Protein AF-A0A7W1ULP6-F1 (afdb_monomer)

Foldseek 3Di:
DDWDWPFPPDPDQKGKTKTKDWDFAPDAPDPPWTKIKIKIKIKMKHAPDVNQKIKIKMKMWMWIDGDPDPDIDTDMDIDMDMDGNHD

pLDDT: mean 80.04, std 16.21, range [41.12, 96.94]

Radius of gyration: 17.45 Å; Cα contacts (8 Å, |Δi|>4): 188; chains: 1; bounding box: 32×22×51 Å

Nearest PDB structures (foldseek):
  7dsa-assembly1_B  TM=5.137E-01  e=1.515E-01  Gallus gallus
  8f8q-assembly1_H  TM=5.442E-01  e=1.785E-01  Homo sapiens
  7ds6-assembly1_B  TM=5.665E-01  e=2.478E-01  Gallus gallus
  5adx-assembly1_L  TM=5.591E-01  e=6.278E-01  Sus scrofa
  5ixm-assembly2_C  TM=5.304E-01  e=5.596E+00  Yersinia pestis

Secondary structure (DSSP, 8-state):
------------SS-EEEEEEEEE-S--SBTTBPPEEEEEEEEEEEEEGGGTEEEEEEEEEEEEE-TTSS-EEEEEEEEEEEEE---

Sequence (87 aa):
GVEQELEGRLERAYPLRLGVRYATLPFSWTAGAFPTERALTGGFGARLGAGAARVDFGAERGWRDAGGSVFQEDFWRFSASMTVLGR

Mean predicted aligned error: 9.46 Å

Structure (mmCIF, N/CA/C/O backbone):
data_AF-A0A7W1ULP6-F1
#
_entry.id   AF-A0A7W1ULP6-F1
#
loop_
_atom_site.group_PDB
_atom_site.id
_atom_site.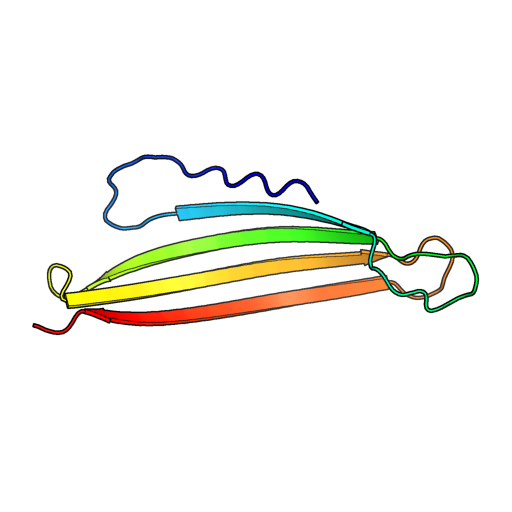type_symbol
_atom_site.label_atom_id
_atom_site.label_alt_id
_atom_site.label_comp_id
_atom_site.label_asym_id
_atom_site.label_entity_id
_a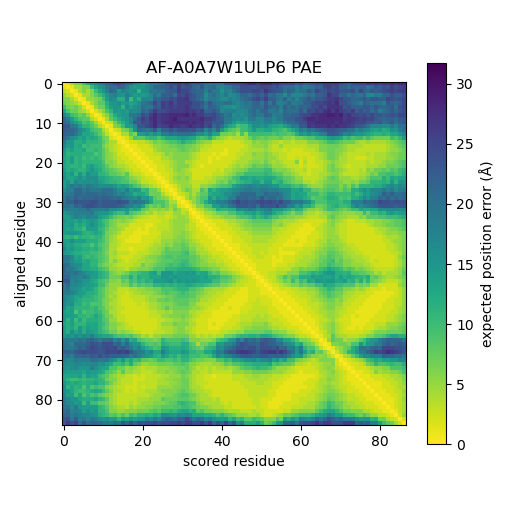tom_site.label_seq_id
_atom_site.pdbx_PDB_ins_code
_atom_site.Cartn_x
_atom_site.Cartn_y
_atom_site.Cartn_z
_atom_site.occupancy
_atom_site.B_iso_or_equiv
_atom_site.auth_seq_id
_atom_site.auth_comp_id
_atom_site.auth_asym_id
_atom_site.auth_atom_id
_atom_site.pdbx_PDB_model_num
ATOM 1 N N . GLY A 1 1 ? 14.878 -3.572 -1.941 1.00 41.12 1 GLY A N 1
ATOM 2 C CA . GLY A 1 1 ? 14.001 -2.389 -1.945 1.00 41.12 1 GLY A CA 1
ATOM 3 C C . GLY A 1 1 ? 14.046 -1.790 -0.564 1.00 41.12 1 GLY A C 1
ATOM 4 O O . GLY A 1 1 ? 14.018 -2.552 0.391 1.00 41.12 1 GLY A O 1
ATOM 5 N N . VAL A 1 2 ? 14.210 -0.476 -0.455 1.00 42.12 2 VAL A N 1
ATOM 6 C CA . VAL A 1 2 ? 14.191 0.208 0.843 1.00 42.12 2 VAL A CA 1
ATOM 7 C C . VAL A 1 2 ? 12.727 0.480 1.180 1.00 42.12 2 VAL A C 1
ATOM 9 O O . VAL A 1 2 ? 12.097 1.313 0.534 1.00 42.12 2 VAL A O 1
ATOM 12 N N . GLU A 1 3 ? 12.173 -0.274 2.124 1.00 44.38 3 GLU A N 1
ATOM 13 C CA . GLU A 1 3 ? 10.853 -0.024 2.703 1.00 44.38 3 GLU A CA 1
ATOM 14 C C . GLU A 1 3 ? 11.047 1.002 3.823 1.00 44.38 3 GLU A C 1
ATOM 16 O O . GLU A 1 3 ? 11.632 0.699 4.859 1.00 44.38 3 GLU A O 1
ATOM 21 N N . GLN A 1 4 ? 10.665 2.256 3.577 1.00 52.03 4 GLN A N 1
ATOM 22 C CA . GLN A 1 4 ? 10.658 3.276 4.624 1.00 52.03 4 GLN A CA 1
ATOM 23 C C . GLN A 1 4 ? 9.269 3.283 5.255 1.00 52.03 4 GLN A C 1
ATOM 25 O O . GLN A 1 4 ? 8.359 3.956 4.771 1.00 52.03 4 GLN A O 1
ATOM 30 N N . GLU A 1 5 ? 9.100 2.486 6.308 1.00 53.31 5 GLU A N 1
ATOM 31 C CA . GLU A 1 5 ? 7.929 2.546 7.176 1.00 53.31 5 GLU A CA 1
ATOM 32 C C . GLU A 1 5 ? 8.077 3.775 8.081 1.00 53.31 5 GLU A C 1
ATOM 34 O O . GLU A 1 5 ? 8.852 3.789 9.038 1.00 53.31 5 GLU A O 1
ATOM 39 N N . LEU A 1 6 ? 7.359 4.853 7.756 1.00 52.31 6 LEU A N 1
ATOM 40 C CA . LEU A 1 6 ? 7.205 5.984 8.667 1.00 52.31 6 LEU A CA 1
ATOM 41 C C . LEU A 1 6 ? 6.166 5.589 9.725 1.00 52.31 6 LEU A C 1
ATOM 43 O O . LEU A 1 6 ? 5.002 5.987 9.667 1.00 52.31 6 LEU A O 1
ATOM 47 N N . GLU A 1 7 ? 6.582 4.770 10.693 1.00 50.06 7 GLU A N 1
ATOM 48 C CA . GLU A 1 7 ? 5.767 4.479 11.869 1.00 50.06 7 GLU A CA 1
ATOM 49 C C . GLU A 1 7 ? 5.816 5.698 12.801 1.00 50.06 7 GLU A C 1
ATOM 51 O O . GLU A 1 7 ? 6.690 5.863 13.656 1.00 50.06 7 GLU A O 1
ATOM 56 N N . GLY A 1 8 ? 4.883 6.627 12.591 1.00 51.31 8 GLY A N 1
ATOM 57 C CA . GLY A 1 8 ? 4.643 7.716 13.523 1.00 51.31 8 GLY A CA 1
ATOM 58 C C . GLY A 1 8 ? 4.193 7.133 14.859 1.00 51.31 8 GLY A C 1
ATOM 59 O O . GLY A 1 8 ? 3.033 6.753 15.004 1.00 51.31 8 GLY A O 1
ATOM 60 N N . ARG A 1 9 ? 5.116 7.077 15.827 1.00 45.22 9 ARG A N 1
ATOM 61 C CA . ARG A 1 9 ? 4.954 6.584 17.207 1.00 45.22 9 ARG A CA 1
ATOM 62 C C . ARG A 1 9 ? 4.026 7.471 18.055 1.00 45.22 9 ARG A C 1
ATOM 64 O O . ARG A 1 9 ? 4.387 7.921 19.139 1.00 45.22 9 ARG A O 1
ATOM 71 N N . LEU A 1 10 ? 2.837 7.769 17.544 1.00 48.59 10 LEU A N 1
ATOM 72 C CA . LEU A 1 10 ? 1.728 8.323 18.303 1.00 48.59 10 LEU A CA 1
ATOM 73 C C . LEU A 1 10 ? 0.943 7.140 18.857 1.00 48.59 10 LEU A C 1
ATOM 75 O O . LEU A 1 10 ? 0.449 6.313 18.097 1.00 48.59 10 LEU A O 1
ATOM 79 N N . GLU A 1 11 ? 0.814 7.085 20.181 1.00 49.97 11 GLU A N 1
ATOM 80 C CA . GLU A 1 11 ? -0.030 6.170 20.964 1.00 49.97 11 GLU A CA 1
ATOM 81 C C . GLU A 1 11 ? -1.530 6.370 20.663 1.00 49.97 11 GLU A C 1
ATOM 83 O O . GLU A 1 11 ? -2.367 6.556 21.544 1.00 49.97 11 GLU A O 1
ATOM 88 N N . ARG A 1 12 ? -1.902 6.421 19.388 1.00 53.50 12 ARG A N 1
ATOM 89 C CA . ARG A 1 12 ? -3.262 6.666 18.944 1.00 53.50 12 ARG A CA 1
ATOM 90 C C . ARG A 1 12 ? -3.936 5.311 18.784 1.00 53.50 12 ARG A C 1
ATOM 92 O O . ARG A 1 12 ? -3.380 4.396 18.185 1.00 53.50 12 ARG A O 1
ATOM 99 N N . ALA A 1 13 ? -5.167 5.199 19.284 1.00 61.41 13 ALA A N 1
ATOM 100 C CA . ALA A 1 13 ? -6.031 4.017 19.157 1.00 61.41 13 ALA A CA 1
ATOM 101 C C . ALA A 1 13 ? -6.244 3.534 17.702 1.00 61.41 13 ALA A C 1
ATOM 103 O O . ALA A 1 13 ? -6.810 2.462 17.481 1.00 61.41 13 ALA A O 1
ATOM 104 N N . TYR A 1 14 ? -5.756 4.317 16.735 1.00 67.25 14 TYR A N 1
ATOM 105 C CA . TYR A 1 14 ? -5.818 4.089 15.307 1.00 67.25 14 TYR A CA 1
ATOM 106 C C . TYR A 1 14 ? -4.424 4.287 14.690 1.00 67.25 14 TYR A C 1
ATOM 108 O O . TYR A 1 14 ? -4.054 5.430 14.404 1.00 67.25 14 TYR A O 1
ATOM 116 N N . PRO A 1 15 ? -3.614 3.224 14.526 1.00 76.38 15 PRO A N 1
ATOM 117 C CA . PRO A 1 15 ? -2.326 3.342 13.854 1.00 76.38 15 PRO A CA 1
ATOM 118 C C . PRO A 1 15 ? -2.558 3.679 12.379 1.00 76.38 15 PRO A C 1
ATOM 120 O O . PRO A 1 15 ? -3.194 2.906 11.664 1.00 76.38 15 PRO A O 1
ATOM 123 N N . LEU A 1 16 ? -2.054 4.830 11.936 1.00 85.25 16 LEU A N 1
ATOM 124 C CA . LEU A 1 16 ? -1.992 5.204 10.525 1.00 85.25 16 LEU A CA 1
ATOM 125 C C . LEU A 1 16 ? -0.625 4.787 9.976 1.00 85.25 16 LEU A C 1
ATOM 127 O O . LEU A 1 16 ? 0.397 5.093 10.587 1.00 85.25 16 LEU A O 1
ATOM 131 N N . ARG A 1 17 ? -0.612 4.108 8.830 1.00 87.44 17 ARG A N 1
ATOM 132 C CA . ARG A 1 17 ? 0.599 3.665 8.134 1.00 87.44 17 ARG A CA 1
ATOM 133 C C . ARG A 1 17 ? 0.629 4.259 6.739 1.00 87.44 17 ARG A C 1
ATOM 135 O O . ARG A 1 17 ? -0.361 4.181 6.014 1.00 87.44 17 ARG A O 1
ATOM 142 N N . LEU A 1 18 ? 1.766 4.824 6.368 1.00 89.56 18 LEU A N 1
ATOM 143 C CA . LEU A 1 18 ? 2.040 5.316 5.024 1.00 89.56 18 LEU A CA 1
ATOM 144 C C . LEU A 1 18 ? 3.399 4.772 4.596 1.00 89.56 18 LEU A C 1
ATOM 146 O O . LEU A 1 18 ? 4.329 4.734 5.402 1.00 89.56 18 LEU A O 1
ATOM 150 N N . GLY A 1 19 ? 3.508 4.360 3.340 1.00 90.50 19 GLY A N 1
ATOM 151 C CA . GLY A 1 19 ? 4.737 3.793 2.808 1.00 90.50 19 GLY A CA 1
ATOM 152 C C . GLY A 1 19 ? 4.877 4.012 1.311 1.00 90.50 19 GLY A C 1
ATOM 153 O O . GLY A 1 19 ? 3.921 4.313 0.592 1.00 90.50 19 GLY A O 1
ATOM 154 N N . VAL A 1 20 ? 6.110 3.867 0.841 1.00 92.12 20 VAL A N 1
ATOM 155 C CA . VAL A 1 20 ? 6.453 3.910 -0.579 1.00 92.12 20 VAL A CA 1
ATOM 156 C C . VAL A 1 20 ? 7.371 2.734 -0.899 1.00 92.12 20 VAL A C 1
ATOM 158 O O . VAL A 1 20 ? 8.281 2.428 -0.129 1.00 92.12 20 VAL A O 1
ATOM 161 N N . ARG A 1 21 ? 7.140 2.066 -2.032 1.00 92.06 21 ARG A N 1
ATOM 162 C CA . ARG A 1 21 ? 7.988 0.977 -2.538 1.00 92.06 21 ARG A CA 1
ATOM 163 C C . ARG A 1 21 ? 8.531 1.349 -3.907 1.00 92.06 21 ARG A C 1
ATOM 165 O O . ARG A 1 21 ? 7.778 1.773 -4.777 1.00 92.06 21 ARG A O 1
ATOM 172 N N . TYR A 1 22 ? 9.826 1.128 -4.099 1.00 90.75 22 TYR A N 1
ATOM 173 C CA . TYR A 1 22 ? 10.468 1.112 -5.409 1.00 90.75 22 TYR A CA 1
ATOM 174 C C . TYR A 1 22 ? 11.292 -0.171 -5.537 1.00 90.75 22 TYR A C 1
ATOM 176 O O . TYR A 1 22 ? 12.129 -0.468 -4.675 1.00 90.75 22 TYR A O 1
ATOM 184 N N . ALA A 1 23 ? 11.025 -0.961 -6.575 1.00 88.69 23 ALA A N 1
ATOM 185 C CA . ALA A 1 23 ? 11.668 -2.250 -6.791 1.00 88.69 23 ALA A CA 1
ATOM 186 C C . ALA A 1 23 ? 11.838 -2.552 -8.282 1.00 88.69 23 ALA A C 1
ATOM 188 O O . ALA A 1 23 ? 10.982 -2.224 -9.095 1.00 88.69 23 ALA A O 1
ATOM 189 N N . THR A 1 24 ? 12.926 -3.232 -8.629 1.00 88.75 24 THR A N 1
ATOM 190 C CA . THR A 1 24 ? 13.086 -3.865 -9.942 1.00 88.75 24 THR A CA 1
ATOM 191 C C . THR A 1 24 ? 12.522 -5.279 -9.860 1.00 88.75 24 THR A C 1
ATOM 193 O O . THR A 1 24 ? 12.855 -6.023 -8.936 1.00 88.75 24 THR A O 1
ATOM 196 N N . LEU A 1 25 ? 11.645 -5.642 -10.792 1.00 84.56 25 LEU A N 1
ATOM 197 C CA . LEU A 1 25 ? 10.994 -6.946 -10.815 1.00 84.56 25 LEU A CA 1
ATOM 198 C C . LEU A 1 25 ? 11.976 -8.024 -11.313 1.00 84.56 25 LEU A C 1
ATOM 200 O O . LEU A 1 25 ? 12.699 -7.791 -12.281 1.00 84.56 25 LEU A O 1
ATOM 204 N N . PRO A 1 26 ? 12.020 -9.211 -10.673 1.00 81.25 26 PRO A N 1
ATOM 205 C CA . PRO A 1 26 ? 13.020 -10.246 -10.955 1.00 81.25 26 PRO A CA 1
ATOM 206 C C . PRO A 1 26 ? 12.710 -11.084 -12.209 1.00 81.25 26 PRO A C 1
ATOM 208 O O . PRO A 1 26 ? 13.292 -12.147 -12.404 1.00 81.25 26 PRO A O 1
ATOM 211 N N . PHE A 1 27 ? 11.782 -10.635 -13.052 1.00 78.06 27 PHE A N 1
ATOM 212 C CA . PHE A 1 27 ? 11.408 -11.274 -14.311 1.00 78.06 27 PHE A CA 1
ATOM 213 C C . PHE A 1 27 ? 11.467 -10.248 -15.444 1.00 78.06 27 PHE A C 1
ATOM 215 O O . PHE A 1 27 ? 11.292 -9.054 -15.219 1.00 78.06 27 PHE A O 1
ATOM 222 N N . SER A 1 28 ? 11.687 -10.713 -16.671 1.00 72.62 28 SER A N 1
ATOM 223 C CA . SER A 1 28 ? 11.721 -9.880 -17.875 1.00 72.62 28 SER A CA 1
ATOM 224 C C . SER A 1 28 ? 10.743 -10.427 -18.911 1.00 72.62 28 SER A C 1
ATOM 226 O O . SER A 1 28 ? 10.804 -11.614 -19.231 1.00 72.62 28 SER A O 1
ATOM 228 N N . TRP A 1 29 ? 9.883 -9.577 -19.474 1.00 64.88 29 TRP A N 1
ATOM 229 C CA . TRP A 1 29 ? 9.005 -9.956 -20.595 1.00 64.88 29 TRP A CA 1
ATOM 230 C C . TRP A 1 29 ? 9.687 -9.836 -21.961 1.00 64.88 29 TRP A C 1
ATOM 232 O O . TRP A 1 29 ? 9.223 -10.400 -22.947 1.00 64.88 29 TRP A O 1
ATOM 242 N N . THR A 1 30 ? 10.797 -9.105 -22.034 1.00 66.88 30 THR A N 1
ATOM 243 C CA . THR A 1 30 ? 11.608 -8.923 -23.240 1.00 66.88 30 THR A CA 1
ATOM 244 C C . THR A 1 30 ? 13.071 -9.074 -22.852 1.00 66.88 30 THR A C 1
ATOM 246 O O . THR A 1 30 ? 13.475 -8.619 -21.781 1.00 66.88 30 THR A O 1
ATOM 249 N N . ALA A 1 31 ? 13.858 -9.749 -23.692 1.00 64.12 31 ALA A N 1
ATOM 250 C CA . ALA A 1 31 ? 15.263 -10.025 -23.416 1.00 64.12 31 ALA A CA 1
ATOM 251 C C . ALA A 1 31 ? 16.021 -8.725 -23.084 1.00 64.12 31 ALA A C 1
ATOM 253 O O . ALA A 1 31 ? 16.121 -7.830 -23.918 1.00 64.12 31 ALA A O 1
ATOM 254 N N . GLY A 1 32 ? 16.534 -8.628 -21.855 1.00 66.56 32 GLY A N 1
ATOM 255 C CA . GLY A 1 32 ? 17.365 -7.510 -21.397 1.00 66.56 32 GLY A CA 1
ATOM 256 C C . GLY A 1 32 ? 16.632 -6.330 -20.743 1.00 66.56 32 GLY A C 1
ATOM 257 O O . GLY A 1 32 ? 17.312 -5.450 -20.223 1.00 66.56 32 GLY A O 1
ATOM 258 N N . ALA A 1 33 ? 15.293 -6.310 -20.700 1.00 72.12 33 ALA A N 1
ATOM 259 C CA . ALA A 1 33 ? 14.527 -5.255 -20.026 1.00 72.12 33 ALA A CA 1
ATOM 260 C C . ALA A 1 33 ? 13.884 -5.778 -18.730 1.00 72.12 33 ALA A C 1
ATOM 262 O O . ALA A 1 33 ? 12.957 -6.593 -18.763 1.00 72.12 33 ALA A O 1
ATOM 263 N N . PHE A 1 34 ? 14.375 -5.296 -17.584 1.00 79.62 34 PHE A N 1
ATOM 264 C CA . PHE A 1 34 ? 13.798 -5.589 -16.272 1.00 79.62 34 PHE A CA 1
ATOM 265 C C . PHE A 1 34 ? 12.804 -4.492 -15.876 1.00 79.62 34 PHE A C 1
ATOM 267 O O . PHE A 1 34 ? 13.204 -3.333 -15.745 1.00 79.62 34 PHE A O 1
ATOM 274 N N . PRO A 1 35 ? 11.524 -4.830 -15.669 1.00 84.94 35 PRO A N 1
ATOM 275 C CA . PRO A 1 35 ? 10.514 -3.866 -15.279 1.00 84.94 35 PRO A CA 1
ATOM 276 C C . PRO A 1 35 ? 10.786 -3.269 -13.904 1.00 84.94 35 PRO A C 1
ATOM 278 O O . PRO A 1 35 ? 11.273 -3.936 -12.989 1.00 84.94 35 PRO A O 1
ATOM 281 N N . THR A 1 36 ? 10.410 -2.010 -13.746 1.00 88.31 36 THR A N 1
ATOM 282 C CA . THR A 1 36 ? 10.407 -1.311 -12.466 1.00 88.31 36 THR A CA 1
ATOM 283 C C . THR A 1 36 ? 8.986 -1.229 -11.933 1.00 88.31 36 THR A C 1
ATOM 285 O O . THR A 1 36 ? 8.025 -1.078 -12.685 1.00 88.31 36 THR A O 1
ATOM 288 N N . GLU A 1 37 ? 8.848 -1.341 -10.619 1.00 90.50 37 GLU A N 1
ATOM 289 C CA . GLU A 1 37 ? 7.603 -1.138 -9.901 1.00 90.50 37 GLU A CA 1
ATOM 290 C C . GLU A 1 37 ? 7.788 -0.018 -8.883 1.00 90.50 37 GLU A C 1
ATOM 292 O O . GLU A 1 37 ? 8.718 -0.029 -8.070 1.00 90.50 37 GLU A O 1
ATOM 297 N N . ARG A 1 38 ? 6.851 0.926 -8.905 1.00 93.38 38 ARG A N 1
ATOM 298 C CA . ARG A 1 38 ? 6.669 1.934 -7.864 1.00 93.38 38 ARG A CA 1
ATOM 299 C C . ARG A 1 38 ? 5.292 1.757 -7.240 1.00 93.38 38 ARG A C 1
ATOM 301 O O . ARG A 1 38 ? 4.321 1.531 -7.958 1.00 93.38 38 ARG A O 1
ATOM 308 N N . ALA A 1 39 ? 5.191 1.883 -5.924 1.00 94.56 39 ALA A N 1
ATOM 309 C CA . ALA A 1 39 ? 3.917 1.812 -5.227 1.00 94.56 39 ALA A CA 1
ATOM 310 C C . ALA A 1 39 ? 3.848 2.796 -4.060 1.00 94.56 39 ALA A C 1
ATOM 312 O O . ALA A 1 39 ? 4.845 3.055 -3.387 1.00 94.56 39 ALA A O 1
ATOM 313 N N . LEU A 1 40 ? 2.651 3.323 -3.829 1.00 94.31 40 LEU A N 1
ATOM 314 C CA . LEU A 1 40 ? 2.280 4.101 -2.654 1.00 94.31 40 LEU A CA 1
ATOM 315 C C . LEU A 1 40 ? 1.313 3.262 -1.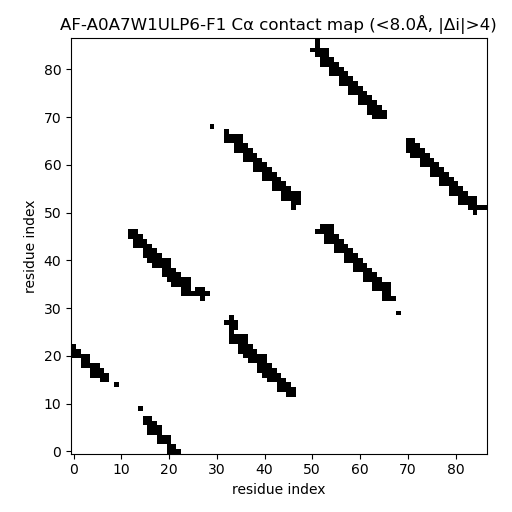827 1.00 94.31 40 LEU A C 1
ATOM 317 O O . LEU A 1 40 ? 0.324 2.757 -2.362 1.00 94.31 40 LEU A O 1
ATOM 321 N N . THR A 1 41 ? 1.588 3.123 -0.536 1.00 94.81 41 THR A N 1
ATOM 322 C CA . THR A 1 41 ? 0.757 2.373 0.404 1.00 94.81 41 THR A CA 1
ATOM 323 C C . THR A 1 41 ? 0.204 3.298 1.476 1.00 94.81 41 THR A C 1
ATOM 325 O O . THR A 1 41 ? 0.888 4.184 1.990 1.00 94.81 41 THR A O 1
ATOM 328 N N . GLY A 1 42 ? -1.059 3.083 1.821 1.00 93.69 42 GLY A N 1
ATOM 329 C CA . GLY A 1 42 ? -1.715 3.740 2.937 1.00 93.69 42 GLY A CA 1
ATOM 330 C C . GLY A 1 42 ? -2.609 2.755 3.665 1.00 93.69 42 GLY A C 1
ATOM 331 O O . GLY A 1 42 ? -3.280 1.936 3.042 1.00 93.69 42 GLY A O 1
ATOM 332 N N . GLY A 1 43 ? -2.620 2.816 4.988 1.00 92.81 43 GLY A N 1
ATOM 333 C CA . GLY A 1 43 ? -3.440 1.929 5.792 1.00 92.81 43 GLY A CA 1
ATOM 334 C C . GLY A 1 43 ? -3.753 2.506 7.155 1.00 92.81 43 GLY A C 1
ATOM 335 O O . GLY A 1 43 ? -3.056 3.384 7.658 1.00 92.81 43 GLY A O 1
ATOM 336 N N . PHE A 1 44 ? -4.817 2.000 7.757 1.00 91.12 44 PHE A N 1
ATOM 337 C CA . PHE A 1 44 ? -5.223 2.362 9.102 1.00 91.12 44 PHE A CA 1
ATOM 338 C C . PHE A 1 44 ? -5.673 1.120 9.863 1.00 91.12 44 PHE A C 1
ATOM 340 O O . PHE A 1 44 ? -6.217 0.182 9.284 1.00 91.12 44 PHE A O 1
ATOM 347 N N . GLY A 1 45 ? -5.445 1.118 11.172 1.00 90.38 45 GLY A N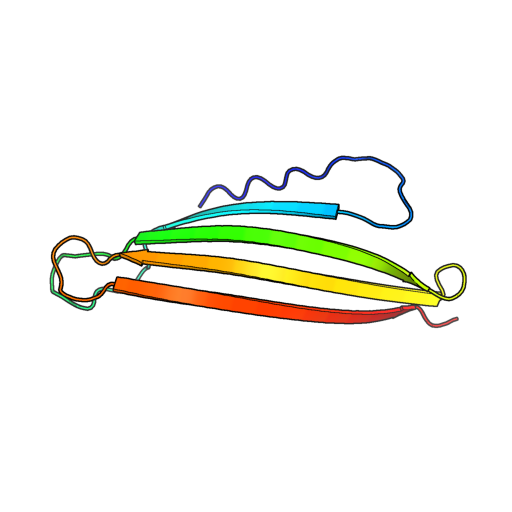 1
ATOM 348 C CA . GLY A 1 45 ? -5.971 0.100 12.072 1.00 90.38 45 GLY A CA 1
ATOM 349 C C . GLY A 1 45 ? -6.930 0.682 13.098 1.00 90.38 45 GLY A C 1
ATOM 350 O O . GLY A 1 45 ? -6.938 1.886 13.337 1.00 90.38 45 GLY A O 1
ATOM 351 N N . ALA A 1 46 ? -7.715 -0.179 13.735 1.00 88.38 46 ALA A N 1
ATOM 352 C CA . ALA A 1 46 ? -8.535 0.158 14.892 1.00 8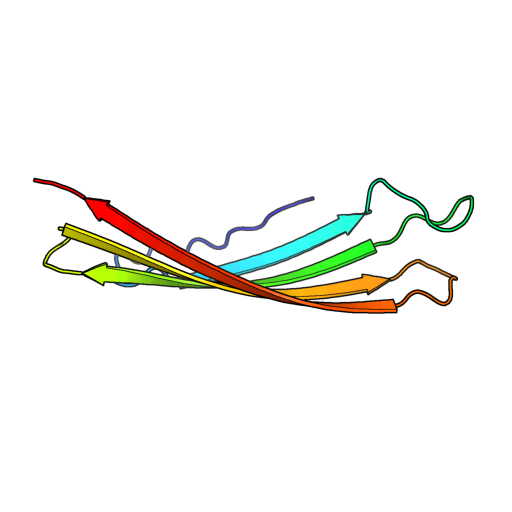8.38 46 ALA A CA 1
ATOM 353 C C . ALA A 1 46 ? -8.553 -1.002 15.891 1.00 88.38 46 ALA A C 1
ATOM 355 O O . ALA A 1 46 ? -8.535 -2.173 15.505 1.00 88.38 46 ALA A O 1
ATOM 356 N N . ARG A 1 47 ? -8.623 -0.680 17.187 1.00 88.38 47 ARG A N 1
ATOM 357 C CA . ARG A 1 47 ? -8.927 -1.655 18.244 1.00 88.38 47 ARG A CA 1
ATOM 358 C C . ARG A 1 47 ? -10.412 -1.588 18.593 1.00 88.38 47 ARG A C 1
ATOM 360 O O . ARG A 1 47 ? -10.947 -0.507 18.812 1.00 88.38 47 ARG A O 1
ATOM 367 N N . LEU A 1 48 ? -11.057 -2.745 18.679 1.00 86.50 48 LEU A N 1
ATOM 368 C CA . LEU A 1 48 ? -12.470 -2.902 19.023 1.00 86.50 48 LEU A CA 1
ATOM 369 C C . LEU A 1 48 ? -12.605 -3.565 20.402 1.00 86.50 48 LEU A C 1
ATOM 371 O O . LEU A 1 48 ? -11.699 -4.267 20.854 1.00 86.50 48 LEU A O 1
ATOM 375 N N . GLY A 1 49 ? -13.735 -3.336 21.081 1.00 83.94 49 GLY A N 1
ATOM 376 C CA . GLY A 1 49 ? -14.089 -4.041 22.322 1.00 83.94 49 GLY A CA 1
ATOM 377 C C . GLY A 1 49 ? -13.033 -3.941 23.431 1.00 83.94 49 GLY A C 1
ATOM 378 O O . GLY A 1 49 ? -12.632 -4.963 23.978 1.00 83.94 49 GLY A O 1
ATOM 379 N N . ALA A 1 50 ? -12.526 -2.734 23.711 1.00 83.25 50 ALA A N 1
ATOM 380 C CA . ALA A 1 50 ? -11.449 -2.486 24.682 1.00 83.25 50 ALA A CA 1
ATOM 381 C C . ALA A 1 50 ? -10.148 -3.284 24.424 1.00 83.25 50 ALA A C 1
ATOM 383 O O . ALA A 1 50 ? -9.385 -3.552 25.347 1.00 83.25 50 ALA A O 1
ATOM 384 N N . GLY A 1 51 ? -9.884 -3.647 23.163 1.00 82.69 51 GLY A N 1
ATOM 385 C CA . GLY A 1 51 ? -8.699 -4.410 22.762 1.00 82.69 51 GLY A CA 1
ATOM 386 C C . GLY A 1 51 ? -8.946 -5.903 22.542 1.00 82.69 51 GLY A C 1
ATOM 387 O O . GLY A 1 51 ? -7.994 -6.616 22.257 1.00 82.69 51 GLY A O 1
ATOM 388 N N . ALA A 1 52 ? -10.195 -6.373 22.619 1.00 88.50 52 ALA A N 1
ATOM 389 C CA . ALA A 1 52 ? -10.560 -7.759 22.308 1.00 88.50 52 ALA A CA 1
ATOM 390 C C . ALA A 1 52 ? -10.435 -8.106 20.813 1.00 88.50 52 ALA A C 1
ATOM 392 O O . ALA A 1 52 ? -10.369 -9.274 20.441 1.00 88.50 52 ALA A O 1
ATOM 393 N N . ALA A 1 53 ? -10.407 -7.106 19.933 1.00 89.25 53 ALA A N 1
ATOM 394 C CA . ALA A 1 53 ? -10.133 -7.324 18.521 1.00 89.25 53 ALA A CA 1
ATOM 395 C C . ALA A 1 53 ? -9.372 -6.151 17.909 1.00 89.25 53 ALA A C 1
ATOM 397 O O . ALA A 1 53 ? -9.423 -5.016 18.390 1.00 89.25 53 ALA A O 1
ATOM 398 N N . ARG A 1 54 ? -8.673 -6.440 16.819 1.00 90.38 54 ARG A N 1
ATOM 399 C CA . ARG A 1 54 ? -7.977 -5.471 15.985 1.00 90.38 54 ARG A CA 1
ATOM 400 C C . ARG A 1 54 ? -8.417 -5.666 14.543 1.00 90.38 54 ARG A C 1
ATOM 402 O O . ARG A 1 54 ? -8.489 -6.799 14.080 1.00 90.38 54 ARG A O 1
ATOM 409 N N . VAL A 1 55 ? -8.689 -4.568 13.855 1.00 92.12 55 VAL A N 1
ATOM 410 C CA . VAL A 1 55 ? -8.912 -4.545 12.409 1.00 92.12 55 VAL A CA 1
ATOM 411 C C . VAL A 1 55 ? -7.851 -3.672 11.761 1.00 92.12 55 VAL A C 1
ATOM 413 O O . VAL A 1 55 ? -7.491 -2.634 12.318 1.00 92.12 55 VAL A O 1
ATOM 416 N N . ASP A 1 56 ? -7.358 -4.077 10.599 1.00 92.62 56 ASP A N 1
ATOM 417 C CA . ASP A 1 56 ? -6.448 -3.287 9.778 1.00 92.62 56 ASP A CA 1
ATOM 418 C C . ASP A 1 56 ? -6.974 -3.255 8.340 1.00 92.62 56 ASP A C 1
ATOM 420 O O . ASP A 1 56 ? -7.395 -4.273 7.793 1.00 92.62 56 ASP A O 1
ATOM 424 N N . PHE A 1 57 ? -6.938 -2.077 7.729 1.00 95.25 57 PHE A N 1
ATOM 425 C CA . PHE A 1 57 ? -7.289 -1.845 6.335 1.00 95.25 57 PHE A CA 1
ATOM 426 C C . PHE A 1 57 ? -6.109 -1.198 5.621 1.00 95.25 57 PHE A C 1
ATOM 428 O O . PHE A 1 57 ? -5.448 -0.316 6.172 1.00 95.25 57 PHE A O 1
ATOM 435 N N . GLY A 1 58 ? -5.852 -1.624 4.389 1.00 95.62 58 GLY A N 1
ATOM 436 C CA . GLY A 1 58 ? -4.767 -1.123 3.559 1.00 95.62 58 GLY A CA 1
ATOM 437 C C . GLY A 1 58 ? -5.187 -0.953 2.106 1.00 95.62 58 GLY A C 1
ATOM 438 O O . GLY A 1 58 ? -5.988 -1.722 1.573 1.00 95.62 58 GLY A O 1
ATOM 439 N N . ALA A 1 59 ? -4.617 0.055 1.461 1.00 96.38 59 ALA A N 1
ATOM 440 C CA . ALA A 1 59 ? -4.702 0.295 0.033 1.00 96.38 59 ALA A CA 1
ATOM 441 C C . ALA A 1 59 ? -3.295 0.558 -0.523 1.00 96.38 59 ALA A C 1
ATOM 443 O O . ALA A 1 59 ? -2.499 1.288 0.068 1.00 96.38 59 ALA A O 1
ATOM 444 N N . GLU A 1 60 ? -2.994 -0.032 -1.673 1.00 96.94 60 GLU A 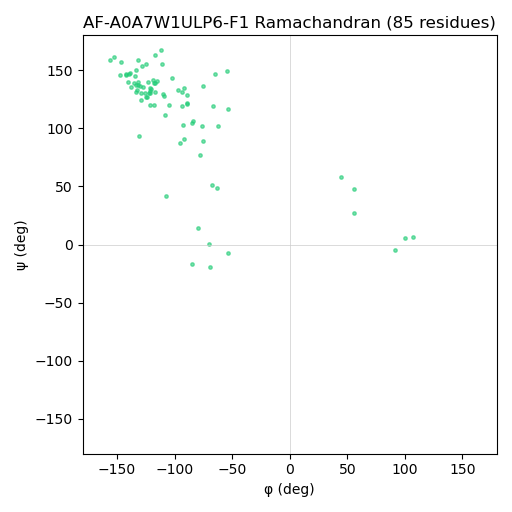N 1
ATOM 445 C CA . GLU A 1 60 ? -1.763 0.175 -2.430 1.00 96.94 60 GLU A CA 1
ATOM 446 C C . GLU A 1 60 ? -2.133 0.612 -3.844 1.00 96.94 60 GLU A C 1
ATOM 448 O O . GLU A 1 60 ? -2.897 -0.069 -4.534 1.00 96.94 60 GLU A O 1
ATOM 453 N N . ARG A 1 61 ? -1.560 1.732 -4.280 1.00 96.38 61 ARG A N 1
ATOM 454 C CA . ARG A 1 61 ? -1.575 2.169 -5.672 1.00 96.38 61 ARG A CA 1
ATOM 455 C C . ARG A 1 61 ? -0.198 1.923 -6.260 1.00 96.38 61 ARG A C 1
ATOM 457 O O . ARG A 1 61 ? 0.776 2.487 -5.769 1.00 96.38 61 ARG A O 1
ATOM 464 N N . GLY A 1 62 ? -0.125 1.103 -7.303 1.00 94.88 62 GLY A N 1
ATOM 465 C CA . GLY A 1 62 ? 1.130 0.778 -7.966 1.00 94.88 62 GLY A CA 1
ATOM 466 C C . GLY A 1 62 ? 1.122 1.059 -9.459 1.00 94.88 62 GLY A C 1
ATOM 467 O O . GLY A 1 62 ? 0.072 1.075 -10.103 1.00 94.88 62 GLY A O 1
ATOM 468 N N . TRP A 1 63 ? 2.326 1.265 -9.980 1.00 93.44 63 TRP A N 1
ATOM 469 C CA . TRP A 1 63 ? 2.629 1.433 -11.393 1.00 93.44 63 TRP A CA 1
ATOM 470 C C . TRP A 1 63 ? 3.825 0.549 -11.733 1.00 93.44 63 TRP A C 1
ATOM 472 O O . TRP A 1 63 ? 4.838 0.577 -11.023 1.00 93.44 63 TRP A O 1
ATOM 482 N N . ARG A 1 64 ? 3.719 -0.204 -12.822 1.00 90.19 64 ARG A N 1
ATOM 483 C CA . ARG A 1 64 ? 4.794 -1.011 -13.393 1.00 90.19 64 ARG A CA 1
ATOM 484 C C . ARG A 1 64 ? 5.118 -0.503 -14.780 1.00 90.19 64 ARG A C 1
ATOM 486 O O . ARG A 1 64 ? 4.222 -0.335 -15.604 1.00 90.19 64 ARG A O 1
ATOM 493 N N . ASP A 1 65 ? 6.403 -0.302 -15.016 1.00 86.00 65 ASP A N 1
ATOM 494 C CA . ASP A 1 65 ? 6.932 0.143 -16.296 1.00 86.00 65 ASP A CA 1
ATOM 495 C C . ASP A 1 65 ? 8.063 -0.786 -16.725 1.00 86.00 65 ASP A C 1
ATOM 497 O O . ASP A 1 65 ? 8.967 -1.082 -15.939 1.00 86.00 65 ASP A O 1
ATOM 501 N N . ALA A 1 66 ? 8.001 -1.270 -17.961 1.00 72.31 66 ALA A N 1
ATOM 502 C CA . ALA A 1 66 ? 8.976 -2.195 -18.520 1.00 72.31 66 ALA A CA 1
ATOM 503 C C . ALA A 1 66 ? 9.898 -1.540 -19.562 1.00 72.31 66 ALA A C 1
ATOM 505 O O . ALA A 1 66 ? 10.182 -2.152 -20.594 1.00 72.31 66 ALA A O 1
ATOM 506 N N . GLY A 1 67 ? 10.366 -0.314 -19.287 1.00 63.66 67 GLY A N 1
ATOM 507 C CA . GLY A 1 67 ? 11.634 0.246 -19.768 1.00 63.66 67 GLY A CA 1
ATOM 508 C C . GLY A 1 67 ? 11.939 -0.004 -21.246 1.00 63.66 67 GLY A C 1
ATOM 509 O O . GLY A 1 67 ? 12.956 -0.617 -21.561 1.00 63.66 67 GLY A O 1
ATOM 510 N N . GLY A 1 68 ? 11.053 0.449 -22.140 1.00 59.53 68 GLY A N 1
ATOM 511 C CA . GLY A 1 68 ? 11.201 0.293 -23.595 1.00 59.53 68 GLY A CA 1
ATOM 512 C C . GLY A 1 68 ? 10.274 -0.739 -24.250 1.00 59.53 68 GLY A C 1
ATOM 513 O O . GLY A 1 68 ? 10.403 -0.988 -25.446 1.00 59.53 68 GLY A O 1
ATOM 514 N N . SER A 1 69 ? 9.326 -1.319 -23.508 1.00 61.31 69 SER A N 1
ATOM 515 C CA . SER A 1 69 ? 8.271 -2.193 -24.045 1.00 61.31 69 SER A CA 1
ATOM 516 C C . SER A 1 69 ? 6.875 -1.556 -23.953 1.00 61.31 69 SER A C 1
ATOM 518 O O . SER A 1 69 ? 6.673 -0.568 -23.254 1.00 61.31 69 SER A O 1
ATOM 520 N N . VAL A 1 70 ? 5.891 -2.144 -24.645 1.00 63.22 70 VAL A N 1
ATOM 521 C CA . VAL A 1 70 ? 4.470 -1.718 -24.660 1.00 63.22 70 VAL A CA 1
ATOM 522 C C . VAL A 1 70 ? 3.755 -1.996 -23.321 1.00 63.22 70 VAL A C 1
ATOM 524 O O . VAL A 1 70 ? 2.559 -1.751 -23.184 1.00 63.22 70 VAL A O 1
ATOM 527 N N . PHE A 1 71 ? 4.455 -2.554 -22.329 1.00 69.19 71 PHE A N 1
ATOM 528 C CA . PHE A 1 71 ? 3.855 -2.975 -21.071 1.00 69.19 71 PHE A CA 1
ATOM 529 C C . PHE A 1 71 ? 3.940 -1.869 -20.015 1.00 69.19 71 PHE A C 1
ATOM 531 O O . PHE A 1 71 ? 4.980 -1.655 -19.387 1.00 69.19 71 PHE A O 1
ATOM 538 N N . GLN A 1 72 ? 2.802 -1.210 -19.811 1.00 83.25 72 GLN A N 1
ATOM 539 C CA . GLN A 1 72 ? 2.544 -0.309 -18.698 1.00 83.25 72 GLN A CA 1
ATOM 540 C C . GLN A 1 72 ? 1.328 -0.843 -17.938 1.00 83.25 72 GLN A C 1
ATOM 542 O O . GLN A 1 72 ? 0.246 -0.976 -18.513 1.00 83.25 72 GLN A O 1
ATOM 547 N N . GLU A 1 73 ? 1.503 -1.169 -16.658 1.00 87.88 73 GLU A N 1
ATOM 548 C CA . GLU A 1 73 ? 0.413 -1.670 -15.822 1.00 87.88 73 GLU A CA 1
ATOM 549 C C . GLU A 1 73 ? 0.241 -0.819 -14.57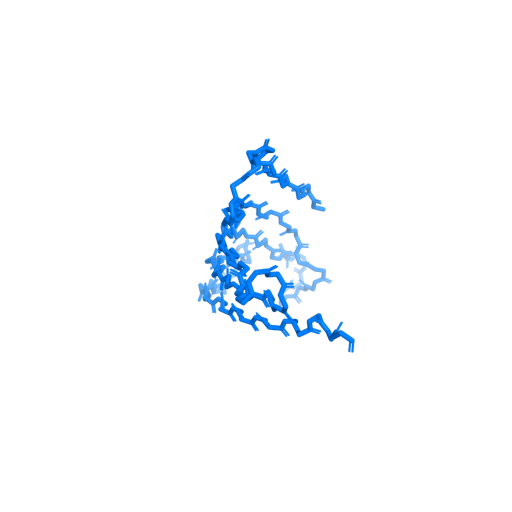1 1.00 87.88 73 GLU A C 1
ATOM 551 O O . GLU A 1 73 ? 1.151 -0.635 -13.763 1.00 87.88 73 GLU A O 1
ATOM 556 N N . ASP A 1 74 ? -0.991 -0.376 -14.389 1.00 93.25 74 ASP A N 1
ATOM 557 C CA . ASP A 1 74 ? -1.444 0.376 -13.241 1.00 93.25 74 ASP A CA 1
ATOM 558 C C . ASP A 1 74 ? -2.362 -0.518 -12.411 1.00 93.25 74 ASP A C 1
ATOM 560 O O . ASP A 1 74 ? -3.348 -1.041 -12.929 1.00 93.25 74 ASP A O 1
ATOM 564 N N . PHE A 1 75 ? -2.104 -0.650 -11.109 1.00 93.62 75 PHE A N 1
ATOM 565 C CA . PHE A 1 75 ? -2.919 -1.515 -10.254 1.00 93.62 75 PHE A CA 1
ATOM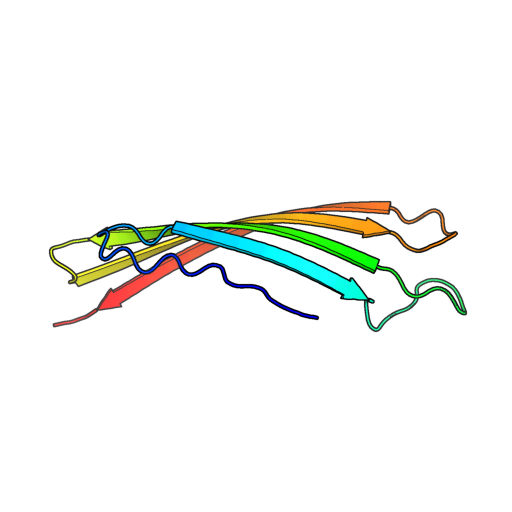 566 C C . PHE A 1 75 ? -3.359 -0.842 -8.957 1.00 93.62 75 PHE A C 1
ATOM 568 O O . PHE A 1 75 ? -2.769 0.137 -8.490 1.00 93.62 75 PHE A O 1
ATOM 575 N N . TRP A 1 76 ? -4.424 -1.396 -8.386 1.00 96.50 76 TRP A N 1
ATOM 576 C CA . TRP A 1 76 ? -4.856 -1.153 -7.017 1.00 96.50 76 TRP A CA 1
ATOM 577 C C . TRP A 1 76 ? -4.888 -2.481 -6.274 1.00 96.50 76 TRP A C 1
ATOM 579 O O . TRP A 1 76 ? -5.406 -3.471 -6.790 1.00 96.50 76 TRP A O 1
ATOM 589 N N . ARG A 1 77 ? -4.349 -2.505 -5.057 1.00 96.38 77 ARG A N 1
ATOM 590 C CA . ARG A 1 77 ? -4.490 -3.637 -4.139 1.00 96.38 77 ARG A CA 1
ATOM 591 C C . ARG A 1 77 ? -5.127 -3.142 -2.854 1.00 96.38 77 ARG A C 1
ATOM 593 O O . ARG A 1 77 ? -4.664 -2.169 -2.273 1.00 96.38 77 ARG A O 1
ATOM 600 N N . PHE A 1 78 ? -6.160 -3.840 -2.408 1.00 96.00 78 PHE A N 1
ATOM 601 C CA . PHE A 1 78 ? -6.819 -3.580 -1.135 1.00 96.00 78 PHE A CA 1
ATOM 602 C C . PHE A 1 78 ? -6.628 -4.786 -0.226 1.00 96.00 78 PHE A C 1
ATOM 604 O O . PHE A 1 78 ? -6.672 -5.928 -0.687 1.00 96.00 78 PHE A O 1
ATOM 611 N N . SER A 1 79 ? -6.406 -4.536 1.057 1.00 95.94 79 SER A N 1
ATOM 612 C CA . SER A 1 79 ? -6.304 -5.573 2.074 1.00 95.94 79 SER A CA 1
ATOM 613 C C . SER A 1 79 ? -7.121 -5.190 3.299 1.00 95.94 79 SER A C 1
ATOM 615 O O . SER A 1 79 ? -7.227 -4.020 3.669 1.00 95.94 79 SER A O 1
ATOM 617 N N . ALA A 1 80 ? -7.711 -6.200 3.924 1.00 94.31 80 ALA A N 1
ATOM 618 C CA . ALA A 1 80 ? -8.373 -6.085 5.207 1.00 94.31 80 ALA A CA 1
ATOM 619 C C . ALA A 1 80 ? -7.990 -7.304 6.041 1.00 94.31 80 ALA A C 1
ATOM 621 O O . ALA A 1 80 ? -7.994 -8.429 5.537 1.00 94.31 80 ALA A O 1
ATOM 622 N N . SER A 1 81 ? -7.651 -7.089 7.303 1.00 94.31 81 SER A N 1
ATOM 623 C CA . SER A 1 81 ? -7.406 -8.162 8.257 1.00 94.31 81 SER A CA 1
ATOM 624 C C . SER A 1 81 ? -8.130 -7.878 9.565 1.00 94.31 81 SER A C 1
ATOM 626 O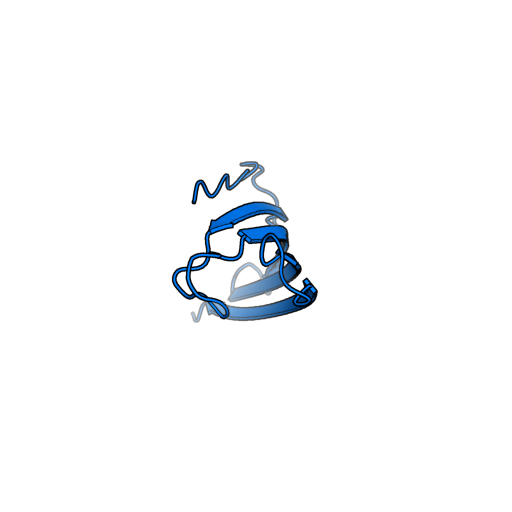 O . SER A 1 81 ? -8.367 -6.731 9.945 1.00 94.31 81 SER A O 1
ATOM 628 N N . MET A 1 82 ? -8.510 -8.953 10.249 1.00 92.44 82 MET A N 1
ATOM 629 C CA . MET A 1 82 ? -9.084 -8.899 11.582 1.00 92.44 82 MET A CA 1
ATOM 630 C C . MET A 1 82 ? -8.398 -9.947 12.442 1.00 92.44 82 MET A C 1
ATOM 632 O O . MET A 1 82 ? -8.316 -11.114 12.066 1.00 92.44 82 MET A O 1
ATOM 636 N N . THR A 1 83 ? -7.959 -9.526 13.617 1.00 93.19 83 THR A N 1
ATOM 637 C CA . THR A 1 83 ? -7.404 -10.403 14.639 1.00 93.19 83 THR A CA 1
ATOM 638 C C . THR A 1 83 ? -8.291 -10.317 15.866 1.00 93.19 83 THR A C 1
ATOM 640 O O . THR A 1 83 ? -8.451 -9.243 16.447 1.00 93.19 83 THR A O 1
ATOM 643 N N . VAL A 1 84 ? -8.860 -11.449 16.271 1.00 92.06 84 VAL A N 1
ATOM 644 C CA . VAL A 1 84 ? -9.570 -11.572 17.547 1.00 92.06 84 VAL A CA 1
ATOM 645 C C . VAL A 1 84 ? -8.551 -11.979 18.601 1.00 92.06 84 VAL A C 1
ATOM 647 O O . VAL A 1 84 ? -7.881 -13.001 18.474 1.00 92.06 84 VAL A O 1
ATOM 650 N N . LEU A 1 85 ? -8.415 -11.150 19.625 1.00 85.31 85 LEU A N 1
ATOM 651 C CA . LEU A 1 85 ? -7.547 -11.380 20.766 1.00 85.31 85 LEU A CA 1
ATOM 652 C C . LEU A 1 85 ? -8.443 -12.002 21.839 1.00 85.31 85 LEU A C 1
ATOM 654 O O . LEU A 1 85 ? -9.114 -11.297 22.592 1.00 85.31 85 LEU A O 1
ATOM 658 N N . GLY A 1 86 ? -8.558 -13.331 21.794 1.00 75.12 86 GLY A N 1
ATOM 659 C CA . GLY A 1 86 ? -9.368 -14.095 22.740 1.00 75.12 86 GLY A CA 1
ATOM 660 C C . GLY A 1 86 ? -8.988 -13.793 24.191 1.00 75.12 86 GLY A C 1
ATOM 661 O O . GLY A 1 86 ? -7.837 -13.463 24.485 1.00 75.12 86 GLY A O 1
ATOM 662 N N . ARG A 1 87 ? -9.978 -13.889 25.078 1.00 60.25 87 ARG A N 1
ATOM 663 C CA . ARG A 1 87 ? -9.767 -13.973 26.524 1.00 60.25 87 ARG A CA 1
ATOM 664 C C . ARG A 1 87 ? -9.609 -15.424 26.939 1.00 60.25 87 ARG A C 1
ATOM 666 O O . ARG A 1 87 ? -10.341 -16.256 26.359 1.00 60.25 87 ARG A O 1
#

Solvent-accessible surface area (backbone atoms only — not comparable to full-atom values): 4990 Å² total; per-residue (Å²): 110,72,75,59,73,58,74,67,89,61,98,48,78,48,50,62,43,47,39,49,43,55,41,73,47,98,59,58,95,46,97,93,31,60,22,40,37,43,33,44,36,41,32,42,32,40,62,39,80,96,57,40,26,39,39,38,41,37,42,32,47,35,41,34,43,29,79,92,55,95,53,71,49,76,50,75,48,77,47,76,50,75,47,77,48,80,131